Protein AF-A0A7C4HQ61-F1 (afdb_monomer_lite)

Foldseek 3Di:
DCVQFPDFPDWAPCVPQNDPPIDTDTDGDPDDDDPQADPVGHHVVVVVVVVVVVVVVVVD

Secondary structure (DSSP, 8-state):
-GGGEEEEEEEESHHHH-TTTSEEEEEESS-----SB-TTS-BHHHHHHHHHHHHHHHH-

pLDDT: mean 95.11, std 3.78, range [75.56, 97.69]

Sequence (60 aa):
MAECIKSVRSVHFLDKFGAPEAIWEFEVERFPAVVTMDAHGRSLHKEVFAASEAALAKAL

Structure (mmCIF, N/CA/C/O backbone):
data_AF-A0A7C4HQ61-F1
#
_entry.id   AF-A0A7C4HQ61-F1
#
loop_
_atom_site.group_PDB
_atom_site.id
_atom_site.type_symbol
_atom_site.label_atom_id
_atom_site.label_alt_id
_atom_site.label_comp_id
_atom_site.label_asym_id
_atom_site.label_entity_id
_atom_site.label_seq_id
_atom_site.pdbx_PDB_ins_code
_atom_site.Cartn_x
_atom_site.Cartn_y
_atom_site.Cartn_z
_atom_site.occupancy
_atom_site.B_iso_or_equiv
_atom_site.auth_seq_id
_atom_site.auth_comp_id
_atom_site.auth_asym_id
_atom_site.auth_atom_id
_atom_site.pdbx_PDB_model_num
ATOM 1 N N . MET A 1 1 ? 2.919 7.228 8.447 1.00 75.56 1 MET A N 1
ATOM 2 C CA . MET A 1 1 ? 1.932 6.403 7.697 1.00 75.56 1 MET A CA 1
ATOM 3 C C . MET A 1 1 ? 0.720 6.035 8.541 1.00 75.56 1 MET A C 1
ATOM 5 O O . MET A 1 1 ? -0.383 6.264 8.069 1.00 75.56 1 MET A O 1
ATOM 9 N N . ALA A 1 2 ? 0.881 5.529 9.773 1.00 85.44 2 ALA A N 1
ATOM 10 C CA . ALA A 1 2 ? -0.260 5.257 10.663 1.00 85.44 2 ALA A CA 1
ATOM 11 C C . ALA A 1 2 ? -1.162 6.490 10.899 1.00 85.44 2 ALA A C 1
ATOM 13 O O . ALA A 1 2 ? -2.365 6.352 11.051 1.00 85.44 2 ALA A O 1
ATOM 14 N N . GLU A 1 3 ? -0.601 7.699 10.827 1.00 92.00 3 GLU A N 1
ATOM 15 C CA . GLU A 1 3 ? -1.317 8.984 10.922 1.00 92.00 3 GLU A CA 1
ATOM 16 C C . GLU A 1 3 ? -2.399 9.194 9.844 1.00 92.00 3 GLU A C 1
ATOM 18 O O . GLU A 1 3 ? -3.318 9.990 10.033 1.00 92.00 3 GLU A O 1
ATOM 23 N N . CYS A 1 4 ? -2.308 8.495 8.707 1.00 94.56 4 CYS A N 1
ATOM 24 C CA . CYS A 1 4 ? -3.325 8.541 7.655 1.00 94.56 4 CYS A CA 1
ATOM 25 C C . CYS A 1 4 ? -4.550 7.676 7.992 1.00 94.56 4 CYS A C 1
ATOM 27 O O . CYS A 1 4 ? -5.586 7.832 7.348 1.00 94.56 4 CYS A O 1
ATOM 29 N N . ILE A 1 5 ? -4.443 6.768 8.971 1.00 95.94 5 ILE A N 1
ATOM 30 C CA . ILE A 1 5 ? -5.509 5.846 9.373 1.00 95.94 5 ILE A CA 1
ATOM 31 C C . ILE A 1 5 ? -6.454 6.574 10.327 1.00 95.94 5 ILE A C 1
ATOM 33 O O . ILE A 1 5 ? -6.051 7.044 11.389 1.00 95.94 5 ILE A O 1
ATOM 37 N N . LYS A 1 6 ? -7.727 6.667 9.946 1.00 96.62 6 LYS A N 1
ATOM 38 C CA . LYS A 1 6 ? -8.779 7.295 10.757 1.00 96.62 6 LYS A CA 1
ATOM 39 C C . LYS A 1 6 ? -9.454 6.303 11.679 1.00 96.62 6 LYS A C 1
ATOM 41 O O . LYS A 1 6 ? -9.777 6.651 12.811 1.00 96.62 6 LYS A O 1
ATOM 46 N N . SER A 1 7 ? -9.654 5.078 11.208 1.00 95.62 7 SER A N 1
ATOM 47 C CA . SER A 1 7 ? -10.210 3.999 12.011 1.00 95.62 7 SER A CA 1
ATOM 48 C C . SER A 1 7 ? -9.806 2.631 11.458 1.00 95.62 7 SER A C 1
ATOM 50 O O . SER A 1 7 ? -9.524 2.478 10.266 1.00 95.62 7 SER A O 1
ATOM 52 N N . VAL A 1 8 ? -9.779 1.634 12.344 1.00 95.88 8 VAL A N 1
ATOM 53 C CA . VAL A 1 8 ? -9.748 0.216 11.969 1.00 95.88 8 VAL A CA 1
ATOM 54 C C . VAL A 1 8 ? -11.192 -0.268 12.006 1.00 95.88 8 VAL A C 1
ATOM 56 O O . VAL A 1 8 ? -11.794 -0.312 13.078 1.00 95.88 8 VAL A O 1
ATOM 59 N N . ARG A 1 9 ? -11.773 -0.557 10.839 1.00 96.69 9 ARG A N 1
ATOM 60 C CA . ARG A 1 9 ? -13.186 -0.943 10.715 1.00 96.69 9 ARG A CA 1
ATOM 61 C C . ARG A 1 9 ? -13.400 -2.388 11.148 1.00 96.69 9 ARG A C 1
ATOM 63 O O . ARG A 1 9 ? -14.358 -2.674 11.863 1.00 96.69 9 ARG A O 1
ATOM 70 N N . SER A 1 10 ? -12.496 -3.278 10.752 1.00 95.31 10 SER A N 1
ATOM 71 C CA . SER A 1 10 ? -12.565 -4.697 11.086 1.00 95.31 10 SER A CA 1
ATOM 72 C C . SER A 1 10 ? -11.209 -5.394 10.909 1.00 95.31 10 SER A C 1
ATOM 74 O O . SER A 1 10 ? -10.289 -4.873 10.269 1.00 95.31 10 SER A O 1
ATOM 76 N N . VAL A 1 11 ? -11.085 -6.581 11.509 1.00 95.50 11 VAL A N 1
ATOM 77 C CA . VAL A 1 11 ? -9.954 -7.498 11.319 1.00 95.50 11 VAL A CA 1
ATOM 78 C C . VAL A 1 11 ? -10.519 -8.887 11.064 1.00 95.50 11 VAL A C 1
ATOM 80 O O . VAL A 1 11 ? -11.344 -9.377 11.837 1.00 95.50 11 VAL A O 1
ATOM 83 N N . HIS A 1 12 ? -10.071 -9.531 9.992 1.00 95.00 12 HIS A N 1
ATOM 84 C CA . HIS A 1 12 ? -10.540 -10.853 9.597 1.00 95.00 12 HIS A CA 1
ATOM 85 C C . HIS A 1 12 ? -9.430 -11.896 9.721 1.00 95.00 12 HIS A C 1
ATOM 87 O O . HIS A 1 12 ? -8.275 -11.638 9.385 1.00 95.00 12 HIS A O 1
ATOM 93 N N . PHE A 1 13 ? -9.812 -13.108 10.141 1.00 95.50 13 PHE A N 1
ATOM 94 C CA . PHE A 1 13 ? -8.935 -14.284 10.237 1.00 95.50 13 PHE A CA 1
ATOM 95 C C . PHE A 1 13 ? -7.746 -14.147 11.204 1.00 95.50 13 PHE A C 1
ATOM 97 O O . PHE A 1 13 ? -6.764 -14.880 11.068 1.00 95.50 13 PHE A O 1
ATOM 104 N N . LEU A 1 14 ? -7.852 -13.266 12.205 1.00 94.19 14 LEU A N 1
ATOM 105 C CA . LEU A 1 14 ? -6.800 -13.029 13.198 1.00 94.19 14 LEU A CA 1
ATOM 106 C C . LEU A 1 14 ? -6.355 -14.317 13.902 1.00 94.19 14 LEU A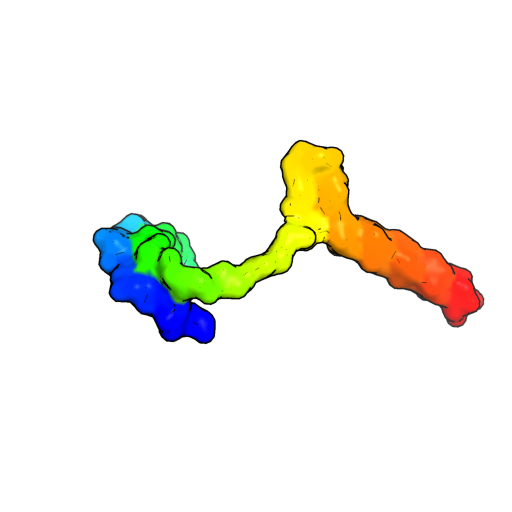 C 1
ATOM 108 O O . LEU A 1 14 ? -5.162 -14.592 13.970 1.00 94.19 14 LEU A O 1
ATOM 112 N N . ASP A 1 15 ? -7.304 -15.143 14.342 1.00 93.56 15 ASP A N 1
ATOM 113 C CA . ASP A 1 15 ? -7.000 -16.389 15.057 1.00 93.56 15 ASP A CA 1
ATOM 114 C C . ASP A 1 15 ? -6.282 -17.427 14.182 1.00 93.56 15 ASP A C 1
ATOM 116 O O . ASP A 1 15 ? -5.586 -18.303 14.690 1.00 93.56 15 ASP A O 1
ATOM 120 N N . LYS A 1 16 ? -6.458 -17.351 12.855 1.00 93.50 16 LYS A N 1
ATOM 121 C CA . LYS A 1 16 ? -5.905 -18.323 11.905 1.00 93.50 16 LYS A CA 1
ATOM 122 C C . LYS A 1 16 ? -4.516 -17.936 11.411 1.00 93.50 16 LYS A C 1
ATOM 124 O O . LYS A 1 16 ? -3.682 -18.816 11.220 1.00 93.50 16 LYS A O 1
ATOM 129 N N . PHE A 1 17 ? -4.304 -16.651 11.144 1.00 94.12 17 PHE A N 1
ATOM 130 C CA . PHE A 1 17 ? -3.094 -16.167 10.479 1.00 94.12 17 PHE A CA 1
ATOM 131 C C . PHE A 1 17 ? -2.209 -15.298 11.373 1.00 94.12 17 PHE A C 1
ATOM 133 O O . PHE A 1 17 ? -1.056 -15.084 11.035 1.00 94.12 17 PHE A O 1
ATOM 140 N N . GLY A 1 18 ? -2.694 -14.856 12.535 1.00 92.38 18 GLY A N 1
ATOM 141 C CA . GLY A 1 18 ? -1.968 -13.917 13.383 1.00 92.38 18 GLY A CA 1
ATOM 142 C C . GLY A 1 18 ? -2.042 -12.480 12.861 1.00 92.38 18 GLY A C 1
ATOM 143 O O . GLY A 1 18 ? -2.632 -12.192 11.823 1.00 92.38 18 GLY A O 1
ATOM 144 N N . ALA A 1 19 ? -1.482 -11.544 13.627 1.00 90.8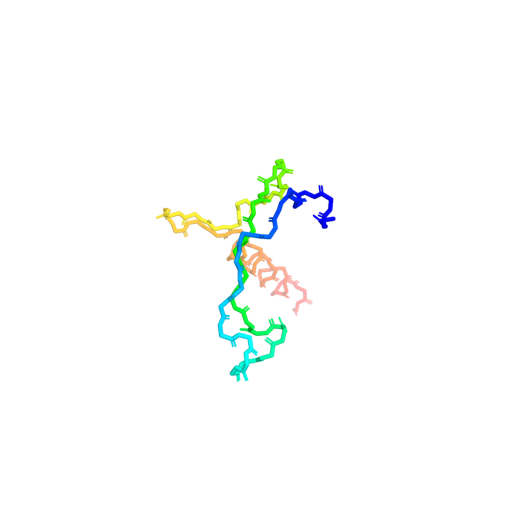8 19 ALA A N 1
ATOM 145 C CA . ALA A 1 19 ? -1.591 -10.113 13.338 1.00 90.88 19 ALA A CA 1
ATOM 146 C C . ALA A 1 19 ? -0.965 -9.649 11.998 1.00 90.88 19 ALA A C 1
ATOM 148 O O . ALA A 1 19 ? -1.600 -8.820 11.342 1.00 90.88 19 ALA A O 1
ATOM 149 N N . PRO A 1 20 ? 0.225 -10.123 11.568 1.00 92.19 20 PRO A N 1
ATOM 150 C CA . PRO A 1 20 ? 0.852 -9.645 10.330 1.00 92.19 20 PRO A CA 1
ATOM 151 C C . PRO A 1 20 ? 0.142 -10.118 9.054 1.00 92.19 20 PRO A C 1
ATOM 153 O O . PRO A 1 20 ? 0.131 -9.396 8.059 1.00 92.19 20 PRO A O 1
ATOM 156 N N . GLU A 1 21 ? -0.447 -11.313 9.078 1.00 95.81 21 GLU A N 1
ATOM 157 C CA . GLU A 1 21 ? -1.031 -11.974 7.907 1.00 95.81 21 GLU A CA 1
ATOM 158 C C . GLU A 1 21 ? -2.572 -11.943 7.883 1.00 95.81 21 GLU A C 1
ATOM 160 O O . GLU A 1 21 ? -3.187 -12.357 6.897 1.00 95.81 21 GLU A O 1
ATOM 165 N N . ALA A 1 22 ? -3.217 -11.447 8.945 1.00 96.44 22 ALA A N 1
ATOM 166 C CA . ALA A 1 22 ? -4.652 -11.168 8.956 1.00 96.44 22 ALA A CA 1
ATOM 167 C C . ALA A 1 22 ? -5.033 -10.075 7.943 1.00 96.44 22 ALA A C 1
ATOM 169 O O . ALA A 1 22 ? -4.223 -9.233 7.556 1.00 96.44 22 ALA A O 1
AT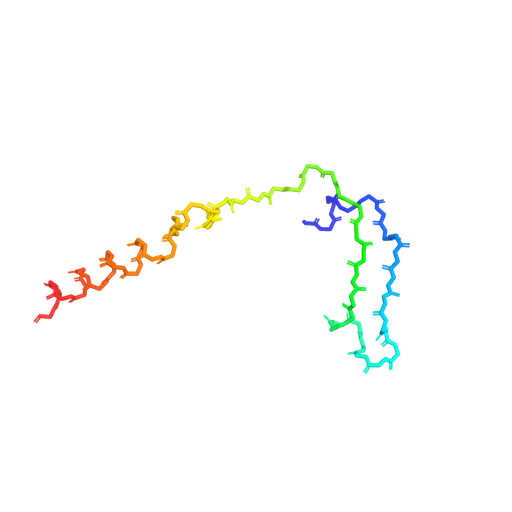OM 170 N N . ILE A 1 23 ? -6.302 -10.060 7.530 1.00 95.94 23 ILE A N 1
ATOM 171 C CA . ILE A 1 23 ? -6.820 -9.020 6.634 1.00 95.94 23 ILE A CA 1
ATOM 172 C C . ILE A 1 23 ? -7.364 -7.880 7.489 1.00 95.94 23 ILE A C 1
ATOM 174 O O . ILE A 1 23 ? -8.276 -8.083 8.293 1.00 95.94 23 ILE A O 1
ATOM 178 N N . TRP A 1 24 ? -6.821 -6.683 7.281 1.00 96.12 24 TRP A N 1
ATOM 179 C CA . TRP A 1 24 ? -7.192 -5.478 8.014 1.00 96.12 24 TRP A CA 1
ATOM 180 C C . TRP A 1 24 ? -7.979 -4.518 7.126 1.00 96.12 24 TRP A C 1
ATOM 182 O O . TRP A 1 24 ? -7.510 -4.114 6.061 1.00 96.12 24 TRP A O 1
ATOM 192 N N . GLU A 1 25 ? -9.163 -4.122 7.585 1.00 96.81 25 GLU A N 1
ATOM 193 C CA . GLU A 1 25 ? -9.986 -3.116 6.922 1.00 96.81 25 GLU A CA 1
ATOM 194 C C . GLU A 1 25 ? -9.723 -1.742 7.552 1.00 96.81 25 GLU A C 1
ATOM 196 O O . GLU A 1 25 ? -10.136 -1.461 8.683 1.00 96.81 25 GLU A O 1
ATOM 201 N N . PHE A 1 26 ? -9.023 -0.875 6.819 1.00 97.06 26 PHE A N 1
ATOM 202 C CA . PHE A 1 26 ? -8.681 0.472 7.269 1.00 97.06 26 PHE A CA 1
ATOM 203 C C . PHE A 1 26 ? -9.490 1.535 6.537 1.00 97.06 26 PHE A C 1
ATOM 205 O O . PHE A 1 26 ? -9.593 1.533 5.312 1.00 97.06 26 PHE A O 1
ATOM 212 N N . GLU A 1 27 ? -9.966 2.517 7.292 1.00 97.69 27 GLU A N 1
ATOM 213 C CA . GLU A 1 27 ? -10.401 3.789 6.735 1.00 97.69 27 GLU A CA 1
ATOM 214 C C . GLU A 1 27 ? -9.235 4.775 6.783 1.00 97.69 27 GLU A C 1
ATOM 216 O O . GLU A 1 27 ? -8.674 5.038 7.852 1.00 97.69 27 GLU A O 1
ATOM 221 N N . VAL A 1 28 ? -8.871 5.334 5.629 1.00 97.00 28 VAL A N 1
ATOM 222 C CA . VAL A 1 28 ? -7.722 6.236 5.496 1.00 97.00 28 VAL A CA 1
ATOM 223 C C . VAL A 1 28 ? -8.115 7.557 4.848 1.00 97.00 28 VAL A C 1
ATOM 225 O O . VAL A 1 28 ? -8.991 7.614 3.989 1.00 97.00 28 VAL A O 1
ATOM 228 N N . GLU A 1 29 ? -7.429 8.631 5.226 1.00 97.44 29 GLU A N 1
ATOM 229 C CA . GLU A 1 29 ? -7.596 9.958 4.632 1.00 97.44 29 GLU A CA 1
ATOM 230 C C . GLU A 1 29 ? -6.239 10.485 4.162 1.00 97.44 29 GLU A C 1
ATOM 232 O O . GLU A 1 29 ? -5.253 10.402 4.897 1.00 97.44 29 GLU A O 1
ATOM 237 N N . ARG A 1 30 ? -6.192 11.069 2.954 1.00 96.56 30 ARG A N 1
ATOM 238 C CA . ARG A 1 30 ? -4.962 11.628 2.358 1.00 96.56 30 ARG A CA 1
ATOM 239 C C . ARG A 1 30 ? -3.778 10.648 2.417 1.00 96.56 30 ARG A C 1
ATOM 241 O O . ARG A 1 30 ? -2.661 11.047 2.729 1.00 96.56 30 ARG A O 1
ATOM 248 N N . PHE A 1 31 ? -4.021 9.368 2.133 1.00 96.12 31 PHE A N 1
ATOM 249 C CA . PHE A 1 31 ? -2.963 8.364 2.066 1.00 96.12 31 PHE A CA 1
ATOM 250 C C . PHE A 1 31 ? -2.137 8.577 0.784 1.00 96.12 31 PHE A C 1
ATOM 252 O O . PHE A 1 31 ? -2.676 8.391 -0.310 1.00 96.12 31 PHE A O 1
ATOM 259 N N . PRO A 1 32 ? -0.866 9.010 0.876 1.00 95.75 32 PRO A N 1
ATOM 260 C CA . PRO A 1 32 ? -0.063 9.274 -0.309 1.00 95.75 32 PRO A CA 1
ATOM 261 C C . PRO A 1 32 ? 0.314 7.956 -0.993 1.00 95.75 32 PRO A C 1
ATOM 263 O O . PRO A 1 32 ? 0.812 7.032 -0.352 1.00 95.75 32 PRO A O 1
ATOM 266 N N . ALA A 1 33 ? 0.104 7.882 -2.306 1.00 95.12 33 ALA A N 1
ATOM 267 C CA . ALA A 1 33 ? 0.466 6.733 -3.127 1.00 95.12 33 ALA A CA 1
ATOM 268 C C . ALA A 1 33 ? 0.938 7.189 -4.513 1.00 95.12 33 ALA A C 1
ATOM 270 O O . ALA A 1 33 ? 0.574 8.267 -4.985 1.00 95.12 33 ALA A O 1
ATOM 271 N N . VAL A 1 34 ? 1.740 6.350 -5.168 1.00 96.44 34 VAL A N 1
ATOM 272 C CA . VAL A 1 34 ? 2.227 6.568 -6.535 1.00 96.44 34 VAL A CA 1
ATOM 273 C C . VAL A 1 34 ? 1.718 5.436 -7.415 1.00 96.44 34 VAL A C 1
ATOM 275 O O . VAL A 1 34 ? 1.824 4.266 -7.052 1.00 96.44 34 VAL A O 1
ATOM 278 N N . VAL A 1 35 ? 1.184 5.781 -8.586 1.00 96.56 35 VAL A N 1
ATOM 279 C CA . VAL A 1 35 ? 0.772 4.794 -9.588 1.00 96.56 35 VAL A CA 1
ATOM 280 C C . VAL A 1 35 ? 2.026 4.263 -10.281 1.00 96.56 35 VAL A C 1
ATOM 282 O O . VAL A 1 35 ? 2.568 4.907 -11.174 1.00 96.56 35 VAL A O 1
ATOM 285 N N . THR A 1 36 ? 2.510 3.098 -9.850 1.00 97.31 36 THR A N 1
ATOM 286 C CA . THR A 1 36 ? 3.653 2.427 -10.494 1.00 97.31 36 THR A CA 1
ATOM 287 C C . THR A 1 36 ? 3.227 1.506 -11.630 1.00 97.31 36 THR A C 1
ATOM 289 O O . THR A 1 36 ? 4.036 1.202 -12.507 1.00 97.31 36 THR A O 1
ATOM 292 N N . MET A 1 37 ? 1.966 1.069 -11.624 1.00 97.69 37 MET A N 1
ATOM 293 C CA . MET A 1 37 ? 1.342 0.22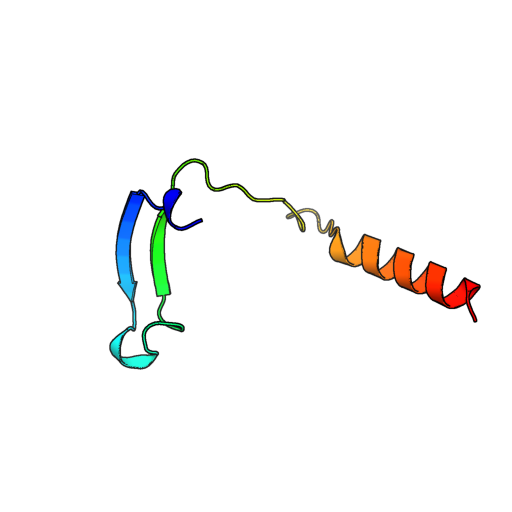5 -12.638 1.00 97.69 37 MET A CA 1
ATOM 294 C C . MET A 1 37 ? -0.109 0.649 -12.831 1.00 97.69 37 MET A C 1
ATOM 296 O O . MET A 1 37 ? -0.797 0.939 -11.852 1.00 97.69 37 MET A O 1
ATOM 300 N N . ASP A 1 38 ? -0.576 0.672 -14.077 1.00 96.69 38 ASP A N 1
ATOM 301 C CA . ASP A 1 38 ? -1.957 1.029 -14.402 1.00 96.69 38 ASP A CA 1
ATOM 302 C C . ASP A 1 38 ? -2.715 -0.079 -15.147 1.00 96.69 38 ASP A C 1
ATOM 304 O O . ASP A 1 38 ? -2.149 -1.083 -15.583 1.00 96.69 38 ASP A O 1
ATOM 308 N N . ALA A 1 39 ? -4.027 0.114 -15.306 1.00 97.00 39 ALA A N 1
ATOM 309 C CA . ALA A 1 39 ? -4.911 -0.831 -15.989 1.00 97.00 39 ALA A CA 1
ATOM 310 C C . ALA A 1 39 ? -4.702 -0.895 -17.517 1.00 97.00 39 ALA A C 1
ATOM 312 O O . ALA A 1 39 ? -5.271 -1.762 -18.175 1.00 97.00 39 ALA A O 1
ATOM 313 N N . HIS A 1 40 ? -3.885 -0.005 -18.090 1.00 96.25 40 HIS A N 1
ATOM 314 C CA . HIS A 1 40 ? -3.522 -0.013 -19.509 1.00 96.25 40 HIS A CA 1
ATOM 315 C C . HIS A 1 40 ? -2.242 -0.820 -19.778 1.00 96.25 40 HIS A C 1
ATOM 317 O O . HIS A 1 40 ? -1.791 -0.899 -20.919 1.00 96.25 40 HIS A O 1
ATOM 323 N N . GLY A 1 41 ? -1.653 -1.427 -18.742 1.00 95.06 41 GLY A N 1
ATOM 324 C CA . GLY A 1 41 ? -0.464 -2.269 -18.846 1.00 95.06 41 GLY A CA 1
ATOM 325 C C . GLY A 1 41 ? 0.863 -1.511 -18.745 1.00 95.06 41 GLY A C 1
ATOM 326 O O . GLY A 1 41 ? 1.917 -2.135 -18.920 1.00 95.06 41 GLY A O 1
ATOM 327 N N . ARG A 1 42 ? 0.843 -0.203 -18.442 1.00 95.62 42 ARG A N 1
ATOM 328 C CA . ARG A 1 42 ? 2.065 0.580 -18.193 1.00 95.62 42 ARG A CA 1
ATOM 329 C C . ARG A 1 42 ? 2.644 0.217 -16.827 1.00 95.62 42 ARG A C 1
ATOM 331 O O . ARG A 1 42 ? 1.902 -0.050 -15.883 1.00 95.62 42 ARG A O 1
ATOM 338 N N . SER A 1 43 ? 3.973 0.174 -16.723 1.00 97.50 43 SER A N 1
ATOM 339 C CA . SER A 1 43 ? 4.676 -0.213 -15.496 1.00 97.50 43 SER A CA 1
ATOM 340 C C . SER A 1 43 ? 6.030 0.481 -15.397 1.00 97.50 43 SER A C 1
ATOM 342 O O . SER A 1 43 ? 6.950 0.153 -16.147 1.00 97.50 43 SER A O 1
ATOM 344 N N . LEU A 1 44 ? 6.178 1.360 -14.403 1.00 96.88 44 LEU A N 1
ATOM 345 C CA . LEU A 1 44 ? 7.444 2.036 -14.108 1.00 96.88 44 LEU A CA 1
ATOM 346 C C . LEU A 1 44 ? 8.557 1.032 -13.772 1.00 96.88 44 LEU A C 1
ATOM 348 O O . LEU A 1 44 ? 9.713 1.241 -14.124 1.00 96.88 44 LEU A O 1
ATOM 352 N N . HIS A 1 45 ? 8.211 -0.094 -13.139 1.00 96.75 45 HIS A N 1
ATOM 353 C CA . HIS A 1 45 ? 9.173 -1.156 -12.835 1.00 96.75 45 HIS A CA 1
ATOM 354 C C . HIS A 1 45 ? 9.765 -1.781 -14.103 1.00 96.75 45 HIS A C 1
ATOM 356 O O . HIS A 1 45 ? 10.969 -2.020 -14.147 1.00 96.75 45 HIS A O 1
ATOM 362 N N . LYS A 1 46 ? 8.946 -2.015 -15.141 1.00 96.81 46 LYS A N 1
ATOM 363 C CA . LYS A 1 46 ? 9.429 -2.549 -16.427 1.00 96.81 46 LYS A CA 1
ATOM 364 C C . LYS A 1 46 ? 10.365 -1.565 -17.122 1.00 96.81 46 LYS A C 1
ATOM 366 O O . LYS A 1 46 ? 11.397 -1.974 -17.642 1.00 96.81 46 LYS A O 1
ATOM 371 N N . GLU A 1 47 ? 10.014 -0.282 -17.107 1.00 96.25 47 GLU A N 1
ATOM 372 C CA . GLU A 1 47 ? 10.819 0.780 -17.716 1.00 9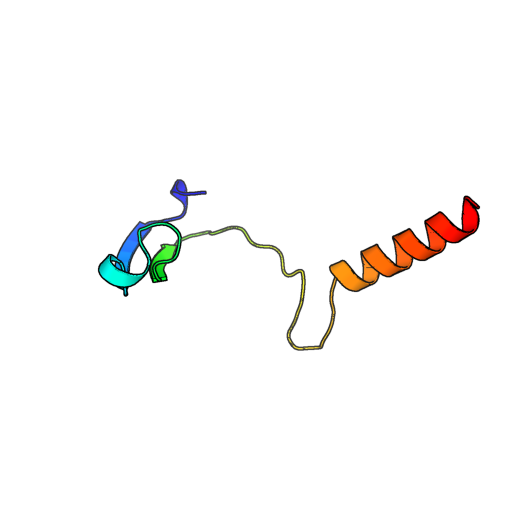6.25 47 GLU A CA 1
ATOM 373 C C . GLU A 1 47 ? 12.191 0.902 -17.046 1.00 96.25 47 GLU A C 1
ATOM 375 O O . GLU A 1 47 ? 13.217 0.878 -17.727 1.00 96.25 47 GLU A O 1
ATOM 380 N N . VAL A 1 48 ? 12.220 0.963 -15.710 1.00 96.94 48 VAL A N 1
ATOM 381 C CA . VAL A 1 48 ? 13.473 1.037 -14.947 1.00 96.94 48 VAL A CA 1
ATOM 382 C C . VAL A 1 48 ? 14.315 -0.215 -15.164 1.00 96.94 48 VAL A C 1
ATOM 384 O O . VAL A 1 48 ? 15.511 -0.094 -15.409 1.00 96.94 48 VAL A O 1
ATOM 387 N N . PHE A 1 49 ? 13.708 -1.404 -15.134 1.00 97.50 49 PHE A N 1
ATOM 388 C CA . PHE A 1 49 ? 14.427 -2.655 -15.364 1.00 97.50 49 PHE A CA 1
ATOM 389 C C . PHE A 1 49 ? 15.114 -2.675 -16.738 1.00 97.50 49 PHE A C 1
ATOM 391 O O . PHE A 1 49 ? 16.316 -2.920 -16.812 1.00 97.50 49 PHE A O 1
ATOM 398 N N . ALA A 1 50 ? 14.391 -2.328 -17.808 1.00 97.44 50 ALA A N 1
ATOM 399 C CA . ALA A 1 50 ? 14.950 -2.269 -19.159 1.00 97.44 50 ALA A CA 1
ATOM 400 C C . ALA A 1 50 ? 16.072 -1.223 -19.287 1.00 97.44 50 ALA A C 1
ATOM 402 O O . ALA A 1 50 ? 17.093 -1.470 -19.932 1.00 97.44 50 ALA A O 1
ATOM 403 N N . ALA A 1 51 ? 15.915 -0.059 -18.647 1.00 97.38 51 ALA A N 1
ATOM 404 C CA . ALA A 1 51 ? 16.950 0.971 -18.624 1.00 97.38 51 ALA A CA 1
ATOM 405 C C . ALA A 1 51 ? 18.210 0.504 -17.875 1.00 97.38 51 ALA A C 1
ATOM 407 O O . ALA A 1 51 ? 19.325 0.732 -18.348 1.00 97.38 51 ALA A O 1
ATOM 408 N N . SER A 1 52 ? 18.043 -0.174 -16.735 1.00 97.06 52 SER A N 1
ATOM 409 C CA . SER A 1 52 ? 19.144 -0.760 -15.967 1.00 97.06 52 SER A CA 1
ATOM 410 C C . SER A 1 52 ? 19.863 -1.862 -16.743 1.00 97.06 52 SER A C 1
ATOM 412 O O . SER A 1 52 ? 21.090 -1.893 -16.734 1.00 97.06 52 SER A O 1
ATOM 414 N N . GLU A 1 53 ? 19.134 -2.720 -17.457 1.00 97.69 53 GLU A N 1
ATOM 415 C CA . GLU A 1 53 ? 19.712 -3.769 -18.303 1.00 97.69 53 GLU A CA 1
ATOM 416 C C . GLU A 1 53 ? 20.541 -3.171 -19.449 1.00 97.69 53 GLU A C 1
ATOM 418 O O . GLU A 1 53 ? 21.695 -3.547 -19.656 1.00 97.69 53 GLU A O 1
ATOM 423 N N . ALA A 1 54 ? 20.003 -2.159 -20.135 1.00 97.31 54 ALA A N 1
ATOM 424 C CA . ALA A 1 54 ? 20.726 -1.448 -21.186 1.00 97.31 54 ALA A CA 1
ATOM 425 C C . ALA A 1 54 ? 21.967 -0.709 -20.656 1.00 97.31 54 ALA A C 1
ATOM 427 O O . ALA A 1 54 ? 22.977 -0.615 -21.353 1.00 97.31 54 ALA A O 1
ATOM 428 N N . ALA A 1 55 ? 21.903 -0.163 -19.439 1.00 97.12 55 ALA A N 1
ATOM 429 C CA . ALA A 1 55 ? 23.050 0.468 -18.792 1.00 97.12 55 ALA A CA 1
ATOM 430 C C . ALA A 1 55 ? 24.121 -0.563 -18.407 1.00 97.12 55 ALA A C 1
ATOM 432 O O . ALA A 1 55 ? 25.301 -0.326 -18.657 1.00 97.12 55 ALA A O 1
ATOM 433 N N . LEU A 1 56 ? 2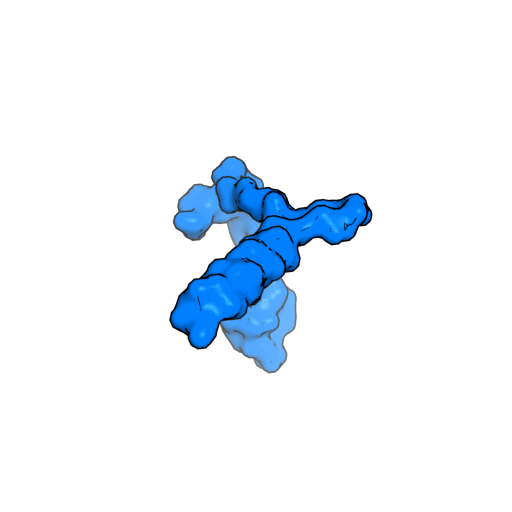3.715 -1.715 -17.863 1.00 97.12 56 LEU A N 1
ATOM 434 C CA . LEU A 1 56 ? 24.616 -2.813 -17.517 1.00 97.12 56 LEU A CA 1
ATOM 435 C C . LEU A 1 56 ? 25.351 -3.339 -18.754 1.00 97.12 56 LEU A C 1
ATOM 437 O O . LEU A 1 56 ? 26.566 -3.486 -18.715 1.00 97.12 56 LEU A O 1
ATOM 441 N N . ALA A 1 57 ? 24.643 -3.541 -19.867 1.00 96.94 57 ALA A N 1
ATOM 442 C CA . ALA A 1 57 ? 25.239 -4.007 -21.119 1.00 96.94 57 ALA A CA 1
ATOM 443 C C . ALA A 1 57 ? 26.283 -3.040 -21.710 1.00 96.94 57 ALA A C 1
ATOM 445 O O . ALA A 1 57 ? 27.146 -3.473 -22.460 1.00 96.94 57 ALA A O 1
ATOM 446 N N . LYS A 1 58 ? 26.214 -1.739 -21.393 1.00 95.56 58 LYS A N 1
ATOM 447 C CA . LYS A 1 58 ? 27.232 -0.746 -21.791 1.00 95.56 58 LYS A CA 1
ATOM 448 C C . LYS A 1 58 ? 28.444 -0.714 -20.859 1.00 95.56 58 LYS A C 1
ATOM 450 O O . LYS A 1 58 ? 29.463 -0.135 -21.224 1.00 95.56 58 LYS A O 1
ATOM 455 N N . ALA A 1 59 ? 28.291 -1.218 -19.638 1.00 89.69 59 ALA A N 1
ATOM 456 C CA . ALA A 1 59 ? 29.331 -1.226 -18.614 1.00 89.69 59 ALA A CA 1
ATOM 457 C C . ALA A 1 59 ? 30.170 -2.518 -18.623 1.00 89.69 59 ALA A C 1
ATOM 459 O O . ALA A 1 59 ? 31.172 -2.583 -17.910 1.00 89.69 59 ALA A O 1
ATOM 460 N N . LEU A 1 60 ? 29.748 -3.518 -19.402 1.00 81.69 60 LEU A N 1
ATOM 461 C CA . LEU A 1 60 ? 30.461 -4.764 -19.695 1.00 81.69 60 LEU A CA 1
ATOM 462 C C . LEU A 1 60 ? 31.149 -4.666 -21.060 1.00 81.69 60 LEU A C 1
ATOM 464 O O . LEU A 1 60 ? 32.253 -5.239 -21.182 1.00 81.69 60 LEU A O 1
#

Radius of gyration: 18.92 Å; chains: 1; bounding box: 44×30×37 Å